Protein AF-A0AA88DKU8-F1 (afdb_monomer_lite)

pLDDT: mean 76.62, std 7.88, range [49.06, 87.56]

Secondary structure (DSSP, 8-state):
-PPPPP-----HHHHHHHHHHHHHHHHTS---HHHHHHHHHHHHHHHHHHHHHHHHHHHHHHHHHHHHHHHS-HHHHHHHHTSSS---SHHHHHHHHHHHHHHHHHHHHHHHHHTT-

Sequence (117 aa):
MKPPEFEGSTNSLEAEEWLTSLQIVLNFMDLTDQEKVNSTINFNNRMAMKAQQNEFNNIKQGTMVRRMLDMFHREIAVVIDSGEKPPTTVTECVKRALRAEYRLAQAKQERAKFFEE

Foldseek 3Di:
DDQDDDPPDPDPVSVVVSVVSVVVVLVVDPDDPVVVVVVVVVVVVVNVVVNVVVVVVLVVQQVVLVVVLVPDDPQLSCQQPVDPDHDSGPVSSVVSSVVSVVVVVVVVVVVVVVVVD

Organism: Ficus carica (NCBI:txid3494)

Radius of gyration: 24.54 Å; chains: 1; bounding box: 60×23×67 Å

Structure (mmCIF, N/CA/C/O backbone):
data_AF-A0AA88DKU8-F1
#
_entry.id   AF-A0AA88DKU8-F1
#
loop_
_atom_site.group_PDB
_atom_site.id
_atom_site.type_symbol
_atom_site.label_atom_id
_atom_site.label_alt_id
_atom_site.label_comp_id
_atom_site.label_asym_id
_atom_site.label_entity_id
_atom_site.label_seq_id
_atom_site.pdbx_PDB_ins_code
_atom_site.Cartn_x
_atom_site.Cartn_y
_atom_site.Cartn_z
_atom_site.occupancy
_atom_site.B_iso_or_equiv
_atom_site.auth_seq_id
_atom_site.auth_comp_id
_atom_site.auth_asym_id
_atom_site.auth_atom_id
_atom_site.pdbx_PDB_model_num
ATOM 1 N N . MET A 1 1 ? -8.175 15.023 25.426 1.00 50.75 1 MET A N 1
ATOM 2 C CA . MET A 1 1 ? -7.158 14.368 24.571 1.00 50.75 1 MET A CA 1
ATOM 3 C C . MET A 1 1 ? -7.873 13.673 23.420 1.00 50.75 1 MET A C 1
ATOM 5 O O . MET A 1 1 ? -8.974 13.185 23.640 1.00 50.75 1 MET A O 1
ATOM 9 N N . LYS A 1 2 ? -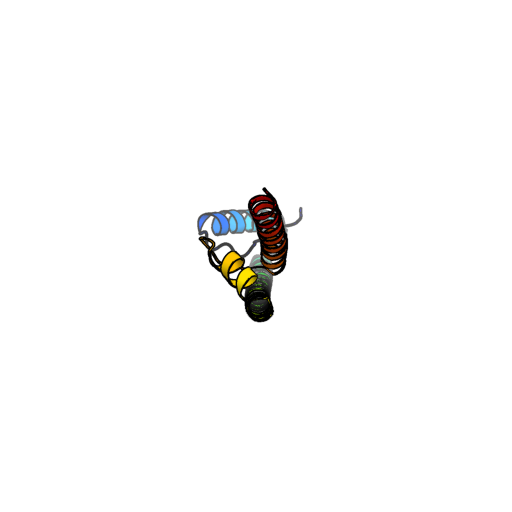7.306 13.661 22.208 1.00 52.78 2 LYS A N 1
ATOM 10 C CA . LYS A 1 2 ? -7.860 12.889 21.083 1.00 52.78 2 LYS A CA 1
ATOM 11 C C . LYS A 1 2 ? -7.396 11.429 21.230 1.00 52.78 2 LYS A C 1
ATOM 13 O O . LYS A 1 2 ? -6.202 11.244 21.460 1.00 52.78 2 LYS A O 1
ATOM 18 N N . PRO A 1 3 ? -8.281 10.420 21.138 1.00 58.50 3 PRO A N 1
ATOM 19 C CA . PRO A 1 3 ? -7.858 9.026 21.212 1.00 58.50 3 PRO A CA 1
ATOM 20 C C . PRO A 1 3 ? -6.923 8.676 20.039 1.00 58.50 3 PRO A C 1
ATOM 22 O O . PRO A 1 3 ? -7.100 9.231 18.946 1.00 58.50 3 PRO A O 1
ATOM 25 N N . PRO A 1 4 ? -5.933 7.791 20.255 1.00 66.75 4 PRO A N 1
ATOM 26 C CA . PRO A 1 4 ? -5.017 7.362 19.204 1.00 66.75 4 PRO A CA 1
ATOM 27 C C . PRO A 1 4 ? -5.783 6.692 18.057 1.00 66.75 4 PRO A C 1
ATOM 29 O O . PRO A 1 4 ? -6.725 5.925 18.279 1.00 66.75 4 PRO A O 1
ATOM 32 N N . GLU A 1 5 ? -5.400 7.004 16.819 1.00 65.88 5 GLU A N 1
ATOM 33 C CA . GLU A 1 5 ? -5.966 6.359 15.633 1.00 65.88 5 GLU A CA 1
ATOM 34 C C . GLU A 1 5 ? -5.283 5.002 15.425 1.00 65.88 5 GLU A C 1
ATOM 36 O O . GLU A 1 5 ? -4.060 4.922 15.442 1.00 65.88 5 GLU A O 1
ATOM 41 N N . PHE A 1 6 ? -6.067 3.934 15.256 1.00 66.44 6 PHE A N 1
ATOM 42 C CA . PHE A 1 6 ? -5.542 2.603 14.944 1.00 66.44 6 PHE A CA 1
ATOM 43 C C . PHE A 1 6 ? -5.450 2.411 13.428 1.00 66.44 6 PHE A C 1
ATOM 45 O O . PHE A 1 6 ? -6.391 2.686 12.686 1.00 66.44 6 PHE A O 1
ATOM 52 N N . GLU A 1 7 ? -4.311 1.945 12.934 1.00 67.69 7 GLU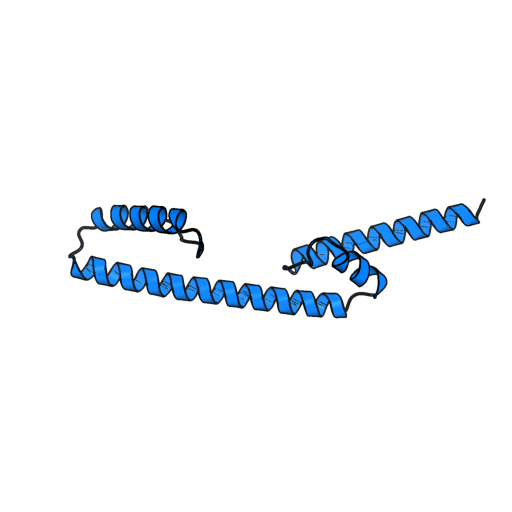 A N 1
ATOM 53 C CA . GLU A 1 7 ? -4.078 1.840 11.487 1.00 67.69 7 GLU A CA 1
ATOM 54 C C . GLU A 1 7 ? -4.488 0.479 10.902 1.00 67.69 7 GLU A C 1
ATOM 56 O O . GLU A 1 7 ? -4.238 0.205 9.732 1.00 67.69 7 GLU A O 1
ATOM 61 N N . GLY A 1 8 ? -5.170 -0.364 11.688 1.00 64.62 8 GLY A N 1
ATOM 62 C CA . GLY A 1 8 ? -5.544 -1.713 11.255 1.00 64.62 8 GLY A CA 1
ATOM 63 C C . GLY A 1 8 ? -4.369 -2.690 11.306 1.00 64.62 8 GLY A C 1
ATOM 64 O O . GLY A 1 8 ? -4.264 -3.564 10.450 1.00 64.62 8 GLY A O 1
ATOM 65 N N . SER A 1 9 ? -3.467 -2.520 12.278 1.00 69.19 9 SER A N 1
ATOM 66 C CA . SER A 1 9 ? -2.291 -3.378 12.433 1.00 69.19 9 SER A CA 1
ATOM 67 C C . SER A 1 9 ? -2.686 -4.830 12.708 1.00 69.19 9 SER A C 1
ATOM 69 O O . SER A 1 9 ? -3.582 -5.105 13.506 1.00 69.19 9 SER A O 1
ATOM 71 N N . THR A 1 10 ? -1.989 -5.773 12.072 1.00 69.56 10 THR A N 1
ATOM 72 C CA . THR A 1 10 ? -2.110 -7.214 12.352 1.00 69.56 10 THR A CA 1
ATOM 73 C C . THR A 1 10 ? -1.231 -7.656 13.526 1.00 69.56 10 THR A C 1
ATOM 75 O O . THR A 1 10 ? -1.226 -8.834 13.882 1.00 69.56 10 THR A O 1
ATOM 78 N N . ASN A 1 11 ? -0.447 -6.741 14.103 1.00 73.31 11 ASN A N 1
ATOM 79 C CA . ASN A 1 11 ? 0.401 -7.005 15.256 1.00 73.31 11 ASN A CA 1
ATOM 80 C C . ASN A 1 11 ? -0.444 -7.014 16.540 1.00 73.31 11 ASN A C 1
ATOM 82 O O . ASN A 1 11 ? -1.020 -5.997 16.926 1.00 73.31 11 ASN A O 1
ATOM 86 N N . SER A 1 12 ? -0.484 -8.162 17.222 1.00 73.00 12 SER A N 1
ATOM 87 C CA . SER A 1 12 ? -1.264 -8.332 18.453 1.00 73.00 12 SER A CA 1
ATOM 88 C C . SER A 1 12 ? -0.827 -7.381 19.569 1.00 73.00 12 SER A C 1
ATOM 90 O O . SER A 1 12 ? -1.672 -6.959 20.349 1.00 73.00 12 SER A O 1
ATOM 92 N N . LEU A 1 13 ? 0.461 -7.025 19.650 1.00 80.00 13 LEU A N 1
ATOM 93 C CA . LEU A 1 13 ? 0.962 -6.127 20.695 1.00 80.00 13 LEU A CA 1
ATOM 94 C C . LEU A 1 13 ? 0.466 -4.690 20.486 1.00 80.00 13 LEU A C 1
ATOM 96 O O . LEU A 1 13 ? -0.023 -4.065 21.420 1.00 80.00 13 LEU A O 1
ATOM 100 N N . GLU A 1 14 ? 0.514 -4.196 19.248 1.00 74.94 14 GLU A N 1
ATOM 101 C CA . GLU A 1 14 ? 0.010 -2.860 18.899 1.00 74.94 14 GLU A CA 1
ATOM 102 C C . GLU A 1 14 ? -1.506 -2.750 19.106 1.00 74.94 14 GLU A C 1
ATOM 104 O O . GLU A 1 14 ? -2.002 -1.708 19.533 1.00 74.94 14 GLU A O 1
ATOM 109 N N . ALA A 1 15 ? -2.252 -3.828 18.839 1.00 69.81 15 ALA A N 1
ATOM 110 C CA . ALA A 1 15 ? -3.686 -3.880 19.110 1.00 69.81 15 ALA A CA 1
ATOM 111 C C . ALA A 1 15 ? -3.992 -3.787 20.618 1.00 69.81 15 ALA A C 1
ATOM 113 O O . ALA A 1 15 ? -4.881 -3.033 21.015 1.00 69.81 15 ALA A O 1
ATOM 114 N N . GLU A 1 16 ? -3.234 -4.494 21.459 1.00 72.62 16 GLU A N 1
ATOM 115 C CA . GLU A 1 16 ? -3.378 -4.474 22.924 1.00 72.62 16 GLU A CA 1
ATOM 116 C C . GLU A 1 16 ? -2.991 -3.118 23.542 1.00 72.62 16 GLU A C 1
ATOM 118 O O . GLU A 1 16 ? -3.715 -2.573 24.382 1.00 72.62 16 GLU A O 1
ATOM 123 N N . GLU A 1 17 ? -1.885 -2.514 23.100 1.00 81.31 17 GLU A N 1
ATOM 124 C CA . GLU A 1 17 ? -1.460 -1.175 23.543 1.00 81.31 17 GLU A CA 1
ATOM 125 C C . GLU A 1 17 ? -2.501 -0.107 23.192 1.00 81.31 17 GLU A C 1
ATOM 127 O O . GLU A 1 17 ? -2.804 0.809 23.973 1.00 81.31 17 GLU A O 1
ATOM 132 N N . TRP A 1 18 ? -3.096 -0.249 22.012 1.00 79.94 18 TRP A N 1
ATOM 133 C CA . TRP A 1 18 ? -4.133 0.641 21.540 1.00 79.94 18 TRP A CA 1
ATOM 134 C C . TRP A 1 18 ? -5.449 0.477 22.324 1.00 79.94 18 TRP A C 1
ATOM 136 O O . TRP A 1 18 ? -6.036 1.479 22.748 1.00 79.94 18 TRP A O 1
ATOM 146 N N . LEU A 1 19 ? -5.876 -0.761 22.602 1.00 77.56 19 LEU A N 1
ATOM 147 C CA . LEU A 1 19 ? -7.031 -1.052 23.463 1.00 77.56 19 LEU A CA 1
ATOM 148 C C . LEU A 1 19 ? -6.833 -0.505 24.881 1.00 77.56 19 LEU A C 1
ATOM 150 O O . LEU A 1 19 ? -7.735 0.127 25.435 1.00 77.56 19 LEU A O 1
ATOM 154 N N . THR A 1 20 ? -5.633 -0.669 25.437 1.00 82.00 20 THR A N 1
ATOM 155 C CA . THR A 1 20 ? -5.259 -0.120 26.748 1.00 82.00 20 THR A CA 1
ATOM 156 C C . THR A 1 20 ? -5.389 1.404 26.761 1.00 82.00 20 THR A C 1
ATOM 158 O O . THR A 1 20 ? -5.955 1.983 27.691 1.00 82.00 20 THR A O 1
ATOM 161 N N . SER A 1 21 ? -4.943 2.067 25.693 1.00 80.19 21 SER A N 1
ATOM 162 C CA . SER A 1 21 ? -5.062 3.520 25.544 1.00 80.19 21 SER A CA 1
ATOM 163 C C . SER A 1 21 ? -6.519 3.987 25.471 1.00 80.19 21 SER A C 1
ATOM 165 O O . SER A 1 21 ? -6.881 4.985 26.100 1.00 80.19 21 SER A O 1
ATOM 167 N N . LEU A 1 22 ? -7.381 3.262 24.750 1.00 74.62 22 LEU A N 1
ATOM 168 C CA . LEU A 1 22 ? -8.816 3.554 24.723 1.00 74.62 22 LEU A CA 1
ATOM 169 C C . LEU A 1 22 ? -9.479 3.346 26.083 1.00 74.62 22 LEU A C 1
ATOM 171 O O . LEU A 1 22 ? -10.292 4.176 26.486 1.00 74.62 22 LEU A O 1
ATOM 175 N N . GLN A 1 23 ? -9.123 2.278 26.799 1.00 75.81 23 GLN A N 1
ATOM 176 C CA . GLN A 1 23 ? -9.666 1.994 28.124 1.00 75.81 23 GLN A CA 1
ATOM 177 C C . GLN A 1 23 ? -9.329 3.113 29.114 1.00 75.81 23 GLN A C 1
ATOM 179 O O . GLN A 1 23 ? -10.194 3.541 29.875 1.00 75.81 23 GLN A O 1
ATOM 184 N N . ILE A 1 24 ? -8.100 3.637 29.069 1.00 81.38 24 ILE A N 1
ATOM 185 C CA . ILE A 1 24 ? -7.688 4.798 29.866 1.00 81.38 24 ILE A CA 1
ATOM 186 C C . ILE A 1 24 ? -8.584 6.001 29.546 1.00 81.38 24 ILE A C 1
ATOM 188 O O . ILE A 1 24 ? -9.152 6.604 30.453 1.00 81.38 24 ILE A O 1
ATOM 192 N N . VAL A 1 25 ? -8.772 6.320 28.263 1.00 78.31 25 VAL A N 1
ATOM 193 C CA . VAL A 1 25 ? -9.611 7.448 27.824 1.00 78.31 25 VAL A CA 1
ATOM 194 C C . VAL A 1 25 ? -11.079 7.271 28.240 1.00 78.31 25 VAL A C 1
ATOM 196 O O . VAL A 1 25 ? -11.691 8.231 28.701 1.00 78.31 25 VAL A O 1
ATOM 199 N N . LEU A 1 26 ? -11.637 6.062 28.130 1.00 71.38 26 LEU A N 1
ATOM 200 C CA . LEU A 1 26 ? -13.004 5.737 28.558 1.00 71.38 26 LEU A CA 1
ATOM 201 C C . LEU A 1 26 ? -13.181 5.799 30.076 1.00 71.38 26 LEU A C 1
ATOM 203 O O . LEU A 1 26 ? -14.238 6.216 30.534 1.00 71.38 26 LEU A O 1
ATOM 207 N N . ASN A 1 27 ? -12.158 5.437 30.851 1.00 78.06 27 ASN A N 1
ATOM 208 C CA . ASN A 1 27 ? -12.178 5.557 32.309 1.00 78.06 27 ASN A CA 1
ATOM 209 C C . ASN A 1 27 ? -12.134 7.019 32.782 1.00 78.06 27 ASN A C 1
ATOM 211 O O . ASN A 1 27 ? -12.625 7.315 33.865 1.00 78.06 27 ASN A O 1
ATOM 215 N N . PHE A 1 28 ? -11.564 7.927 31.982 1.00 76.31 28 PHE A N 1
ATOM 216 C CA . PHE A 1 28 ? -11.602 9.369 32.250 1.00 76.31 28 PHE A CA 1
ATOM 217 C C . PHE A 1 28 ? -12.934 10.027 31.874 1.00 76.31 28 PHE A C 1
ATOM 219 O O . PHE A 1 28 ? -13.181 11.163 32.277 1.00 76.31 28 PHE A O 1
ATOM 226 N N . MET A 1 29 ? -13.775 9.358 31.086 1.00 71.81 29 MET A N 1
ATOM 227 C CA . MET A 1 29 ? -15.112 9.846 30.776 1.00 71.81 29 MET A CA 1
ATOM 228 C C . MET A 1 29 ? -16.091 9.325 31.831 1.00 71.81 29 MET A C 1
ATOM 230 O O . MET A 1 29 ? -16.114 8.129 32.119 1.00 71.81 29 MET A O 1
ATOM 234 N N . ASP A 1 30 ? -16.908 10.214 32.396 1.00 76.38 30 ASP A N 1
ATOM 235 C CA . ASP A 1 30 ? -17.924 9.881 33.406 1.00 76.38 30 ASP A CA 1
ATOM 236 C C . ASP A 1 30 ? -19.147 9.219 32.736 1.00 76.38 30 ASP A C 1
ATOM 238 O O . ASP A 1 30 ? -20.238 9.777 32.658 1.00 76.38 30 ASP A O 1
ATOM 242 N N . LEU A 1 31 ? -18.905 8.059 32.117 1.00 78.88 31 LEU A N 1
ATOM 243 C CA . LEU A 1 31 ? -19.868 7.273 31.350 1.00 78.88 31 LEU A CA 1
ATOM 244 C C . LEU A 1 31 ? -20.335 6.072 32.163 1.00 78.88 31 LEU A C 1
ATOM 246 O O . LEU A 1 31 ? -19.544 5.401 32.834 1.00 78.88 31 LEU A O 1
ATOM 250 N N . THR A 1 32 ? -21.608 5.734 32.010 1.00 85.62 32 THR A N 1
ATOM 251 C CA . THR A 1 32 ? -22.148 4.462 32.491 1.00 85.62 32 THR A CA 1
ATOM 252 C C . THR A 1 32 ? -21.519 3.286 31.739 1.00 85.62 32 THR A C 1
ATOM 254 O O . THR A 1 32 ? -21.051 3.420 30.605 1.00 85.62 32 THR A O 1
ATOM 257 N N . ASP A 1 33 ? -21.538 2.094 32.337 1.00 81.38 33 ASP A N 1
ATOM 258 C CA . ASP A 1 33 ? -20.991 0.891 31.694 1.00 81.38 33 ASP A CA 1
ATOM 259 C C . ASP A 1 33 ? -21.668 0.597 30.345 1.00 81.38 33 ASP A C 1
ATOM 261 O O . ASP A 1 33 ? -21.006 0.208 29.383 1.00 81.38 33 ASP A O 1
ATOM 265 N N . GLN A 1 34 ? -22.969 0.881 30.227 1.00 78.44 34 GLN A N 1
ATOM 266 C CA . GLN A 1 34 ? -23.704 0.742 28.970 1.00 78.44 34 GLN A CA 1
ATOM 267 C C . GLN A 1 34 ? -23.216 1.731 27.897 1.00 78.44 34 GLN A C 1
ATOM 269 O O . GLN A 1 34 ? -23.091 1.372 26.725 1.00 78.44 34 GLN A O 1
ATOM 274 N N . GLU A 1 35 ? -22.917 2.974 28.275 1.00 80.75 35 GLU A N 1
ATOM 275 C CA . GLU A 1 35 ? -22.376 3.980 27.357 1.00 80.75 35 GLU A CA 1
ATOM 276 C C . GLU A 1 35 ? -20.941 3.664 26.941 1.00 80.75 35 GLU A C 1
ATOM 278 O O . GLU A 1 35 ? -20.582 3.891 25.782 1.00 80.75 35 GLU A O 1
ATOM 283 N N . LYS A 1 36 ? -20.137 3.077 27.837 1.00 75.19 36 LYS A N 1
ATOM 284 C CA . LYS A 1 36 ? -18.807 2.553 27.500 1.00 75.19 36 LYS A CA 1
ATOM 285 C C . LYS A 1 36 ? -18.911 1.441 26.460 1.00 75.19 36 LYS A C 1
ATOM 287 O O . LYS A 1 36 ? -18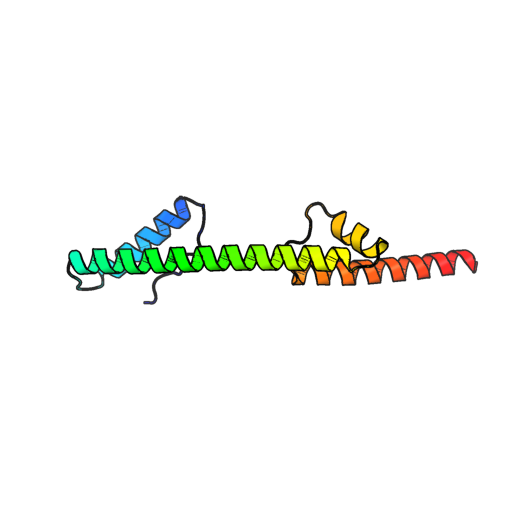.233 1.512 25.439 1.00 75.19 36 LYS A O 1
ATOM 292 N N . VAL A 1 37 ? -19.809 0.471 26.653 1.00 76.12 37 VAL A N 1
ATOM 293 C CA . VAL A 1 37 ? -20.053 -0.613 25.682 1.00 76.12 37 VAL A CA 1
ATOM 294 C C . VAL A 1 37 ? -20.495 -0.055 24.326 1.00 76.12 37 VAL A C 1
ATOM 296 O O . VAL A 1 37 ? -19.905 -0.393 23.299 1.00 76.12 37 VAL A O 1
ATOM 299 N N . ASN A 1 38 ? -21.474 0.853 24.308 1.00 75.06 38 ASN A N 1
ATOM 300 C CA . ASN A 1 38 ? -21.964 1.464 23.069 1.00 75.06 38 ASN A CA 1
ATOM 301 C C . ASN A 1 38 ? -20.871 2.279 22.354 1.00 75.06 38 ASN A C 1
ATOM 303 O O . ASN A 1 38 ? -20.755 2.226 21.128 1.00 75.06 38 ASN A O 1
ATOM 307 N N . SER A 1 39 ? -20.045 3.007 23.108 1.00 72.50 39 SER A N 1
ATOM 308 C CA . SER A 1 39 ? -18.923 3.783 22.568 1.00 72.50 39 SER A CA 1
ATOM 309 C C . SER A 1 39 ? -17.862 2.878 21.950 1.00 72.50 39 SER A C 1
ATOM 311 O O . SER A 1 39 ? -17.413 3.147 20.837 1.00 72.50 39 SER A O 1
ATOM 313 N N . THR A 1 40 ? -17.523 1.772 22.613 1.00 70.25 40 THR A N 1
ATOM 314 C CA . THR A 1 40 ? -16.584 0.767 22.101 1.00 70.25 40 THR A CA 1
ATOM 315 C C . THR A 1 40 ? -17.103 0.103 20.826 1.00 70.25 40 THR A C 1
ATOM 317 O O . THR A 1 40 ? -16.358 -0.019 19.856 1.00 70.25 40 THR A O 1
ATOM 320 N N . ILE A 1 41 ? -18.391 -0.255 20.764 1.00 73.75 41 ILE A N 1
ATOM 321 C CA . ILE A 1 41 ? -19.014 -0.829 19.558 1.00 73.75 41 ILE A CA 1
ATOM 322 C C . ILE A 1 41 ? -18.961 0.164 18.391 1.00 73.75 41 ILE A C 1
ATOM 324 O O . ILE A 1 41 ? -18.516 -0.183 17.296 1.00 73.75 41 ILE A O 1
ATOM 328 N N . ASN A 1 42 ? -19.373 1.413 18.619 1.00 73.31 42 ASN A N 1
ATOM 329 C CA . ASN A 1 42 ? -19.343 2.454 17.592 1.00 73.31 42 ASN A CA 1
ATOM 330 C C . ASN A 1 42 ? -17.920 2.729 17.101 1.00 73.31 42 ASN A C 1
ATOM 332 O O . ASN A 1 42 ? -17.699 2.911 15.900 1.00 73.31 42 ASN A O 1
ATOM 336 N N . PHE A 1 43 ? -16.954 2.733 18.019 1.00 69.69 43 PHE A N 1
ATOM 337 C CA . PHE A 1 43 ? -15.553 2.904 17.685 1.00 69.69 43 PHE A CA 1
ATOM 338 C C . PHE A 1 43 ? -15.059 1.742 16.812 1.00 69.69 43 PHE A C 1
ATOM 340 O O . PHE A 1 43 ? -14.568 1.980 15.709 1.00 69.69 43 PHE A O 1
ATOM 347 N N . ASN A 1 44 ? -15.269 0.496 17.239 1.00 68.88 44 ASN A N 1
ATOM 348 C CA . ASN A 1 44 ? -14.848 -0.702 16.507 1.00 68.88 44 ASN A CA 1
ATOM 349 C C . ASN A 1 44 ? -15.479 -0.787 15.111 1.00 68.88 44 ASN A C 1
ATOM 351 O O . ASN A 1 44 ? -14.775 -1.037 14.133 1.00 68.88 44 ASN A O 1
ATOM 355 N N . ASN A 1 45 ? -16.774 -0.488 14.985 1.00 70.69 45 ASN A N 1
ATOM 356 C CA . ASN A 1 45 ? -17.457 -0.446 13.691 1.00 70.69 45 ASN A CA 1
ATOM 357 C C . ASN A 1 45 ? -16.841 0.606 12.757 1.00 70.69 45 ASN A C 1
ATOM 359 O O . ASN A 1 45 ? -16.621 0.348 11.573 1.00 70.69 45 ASN A O 1
ATOM 363 N N . ARG A 1 46 ? -16.499 1.789 13.286 1.00 73.50 46 ARG A N 1
ATOM 364 C CA . ARG A 1 46 ? -15.829 2.839 12.508 1.00 73.50 46 ARG A CA 1
ATOM 365 C C . ARG A 1 46 ? -14.427 2.418 12.063 1.00 73.50 46 ARG A C 1
ATOM 367 O O . ARG A 1 46 ? -14.018 2.769 10.956 1.00 73.50 46 ARG A O 1
ATOM 374 N N . MET A 1 47 ? -13.706 1.667 12.894 1.00 70.19 47 MET A N 1
ATOM 375 C CA . MET A 1 47 ? -12.392 1.123 12.544 1.00 70.19 47 MET A CA 1
ATOM 376 C C . MET A 1 47 ? -12.477 0.064 11.454 1.00 70.19 47 MET A C 1
ATOM 378 O O . MET A 1 47 ? -11.722 0.146 10.489 1.00 70.19 47 MET A O 1
ATOM 382 N N . ALA A 1 48 ? -13.429 -0.866 11.554 1.00 70.88 48 ALA A N 1
ATOM 383 C CA . ALA A 1 48 ? -13.662 -1.880 10.530 1.00 70.88 48 ALA A CA 1
ATOM 384 C C . ALA A 1 48 ? -13.971 -1.239 9.165 1.00 70.88 48 ALA A C 1
ATOM 386 O O . ALA A 1 48 ? -13.365 -1.601 8.158 1.00 70.88 48 ALA A O 1
ATOM 387 N N . MET A 1 49 ? -14.824 -0.207 9.140 1.00 67.62 49 MET A N 1
ATOM 388 C CA . MET A 1 49 ? -15.122 0.553 7.919 1.00 67.62 49 MET A CA 1
ATOM 389 C C . MET A 1 49 ? -13.884 1.263 7.342 1.00 67.62 49 MET A C 1
ATOM 391 O O . MET A 1 49 ? -13.683 1.268 6.127 1.00 67.62 49 MET A O 1
ATOM 395 N N . LYS A 1 50 ? -13.028 1.855 8.191 1.00 72.88 50 LYS A N 1
ATOM 396 C CA . LYS A 1 50 ? -11.764 2.473 7.748 1.00 72.88 50 LYS A CA 1
ATOM 397 C C . LYS A 1 50 ? -10.782 1.436 7.188 1.00 72.88 50 LYS A C 1
ATOM 399 O O . LYS A 1 50 ? -10.171 1.695 6.154 1.00 72.88 50 LYS A O 1
ATOM 404 N N . ALA A 1 51 ? -10.647 0.279 7.835 1.00 71.94 51 ALA A N 1
ATOM 405 C CA . ALA A 1 51 ? -9.778 -0.804 7.376 1.00 71.94 51 ALA A CA 1
ATOM 406 C C . ALA A 1 51 ? -10.216 -1.321 5.996 1.00 71.94 51 ALA A C 1
ATOM 408 O O . ALA A 1 51 ? -9.406 -1.364 5.072 1.00 71.94 51 ALA A O 1
ATOM 409 N N . GLN A 1 52 ? -11.517 -1.571 5.809 1.00 66.81 52 GL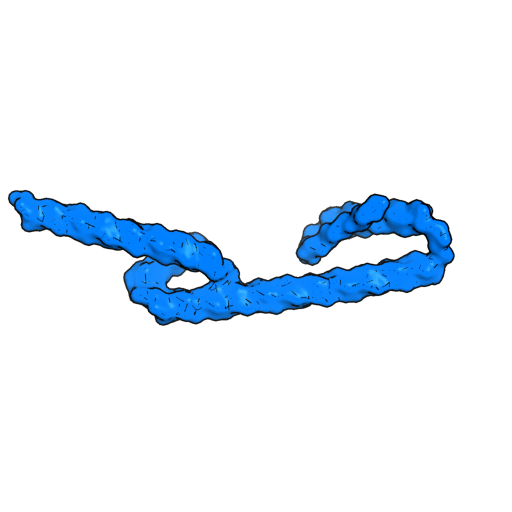N A N 1
ATOM 410 C CA . GLN A 1 52 ? -12.083 -1.954 4.509 1.00 66.81 52 GLN A CA 1
ATOM 411 C C . GLN A 1 52 ? -11.833 -0.898 3.425 1.00 66.81 52 GLN A C 1
ATOM 413 O O . GLN A 1 52 ? -11.481 -1.229 2.293 1.00 66.81 52 GLN A O 1
ATOM 418 N N . GLN A 1 53 ? -11.975 0.389 3.757 1.00 63.81 53 GLN A N 1
ATOM 419 C CA . GLN A 1 53 ? -11.691 1.468 2.813 1.00 63.81 53 GLN A CA 1
ATOM 420 C C . GLN A 1 53 ? -10.206 1.511 2.417 1.00 63.81 53 GLN A C 1
ATOM 422 O O . GLN A 1 53 ? -9.891 1.759 1.250 1.00 63.81 53 GLN A O 1
ATOM 427 N N . ASN A 1 54 ? -9.296 1.263 3.362 1.00 73.50 54 ASN A N 1
ATOM 428 C CA . ASN A 1 54 ? -7.858 1.193 3.103 1.00 73.50 54 ASN A CA 1
ATOM 429 C C . ASN A 1 54 ? -7.508 0.000 2.204 1.00 73.50 54 ASN A C 1
ATOM 431 O O . ASN A 1 54 ? -6.781 0.172 1.225 1.00 73.50 54 ASN A O 1
ATOM 435 N N . GLU A 1 55 ? -8.072 -1.178 2.469 1.00 74.12 55 GLU A N 1
ATOM 436 C CA . GLU A 1 55 ? -7.922 -2.358 1.608 1.00 74.12 55 GLU A CA 1
ATOM 437 C C . GLU A 1 55 ? -8.435 -2.093 0.191 1.00 74.12 55 GLU A C 1
ATOM 439 O O . GLU A 1 55 ? -7.718 -2.327 -0.785 1.00 74.12 55 GLU A O 1
ATOM 444 N N . PHE A 1 56 ? -9.633 -1.517 0.060 1.00 67.62 56 PHE A N 1
ATOM 445 C CA . PHE A 1 56 ? -10.194 -1.139 -1.236 1.00 67.62 56 PHE A CA 1
ATOM 446 C C . PHE A 1 56 ? -9.290 -0.150 -1.987 1.00 67.62 56 PHE A C 1
ATOM 448 O O . PHE A 1 56 ? -9.030 -0.312 -3.183 1.00 67.62 56 PHE A O 1
ATOM 455 N N . ASN A 1 57 ? -8.763 0.861 -1.290 1.00 71.50 57 ASN A N 1
ATOM 456 C CA . ASN A 1 57 ? -7.834 1.831 -1.867 1.00 71.50 57 ASN A CA 1
ATOM 457 C C . ASN A 1 57 ? -6.528 1.169 -2.329 1.00 71.50 57 ASN A C 1
ATOM 459 O O . ASN A 1 57 ? -6.046 1.482 -3.421 1.00 71.50 57 ASN A O 1
ATOM 463 N N . ASN A 1 58 ? -5.987 0.229 -1.553 1.00 75.31 58 ASN A N 1
ATOM 464 C CA . ASN A 1 58 ? -4.790 -0.532 -1.911 1.00 75.31 58 ASN A CA 1
ATOM 465 C C . ASN A 1 58 ? -5.026 -1.414 -3.146 1.00 75.31 58 ASN A C 1
ATOM 467 O O . ASN A 1 58 ? -4.212 -1.408 -4.070 1.00 75.31 58 ASN A O 1
ATOM 471 N N . ILE A 1 59 ? -6.171 -2.100 -3.225 1.00 77.81 59 ILE A N 1
ATOM 472 C CA . ILE A 1 59 ? -6.570 -2.883 -4.406 1.00 77.81 59 ILE A CA 1
ATOM 473 C C . ILE A 1 59 ? -6.684 -1.979 -5.640 1.00 77.81 59 ILE A C 1
ATOM 475 O O . ILE A 1 59 ? -6.194 -2.320 -6.724 1.00 77.81 59 ILE A O 1
ATOM 479 N N . LYS A 1 60 ? -7.292 -0.796 -5.488 1.00 80.50 60 LYS A N 1
ATOM 480 C CA . LYS A 1 60 ? -7.415 0.189 -6.569 1.00 80.50 60 LYS A CA 1
ATOM 481 C C . LYS A 1 60 ? -6.041 0.660 -7.052 1.00 80.50 60 LYS A C 1
ATOM 483 O O . LYS A 1 60 ? -5.818 0.712 -8.261 1.00 80.50 60 LYS A O 1
ATOM 488 N N . GLN A 1 61 ? -5.120 0.969 -6.137 1.00 75.00 61 GLN A N 1
ATOM 489 C CA . GLN A 1 61 ? -3.736 1.338 -6.461 1.00 75.00 61 GLN A CA 1
ATOM 490 C C . GLN A 1 61 ? -3.018 0.213 -7.216 1.00 75.00 61 GLN A C 1
ATOM 492 O O . GLN A 1 61 ? -2.486 0.469 -8.292 1.00 75.00 61 GLN A O 1
ATOM 497 N N . GLY A 1 62 ? -3.088 -1.033 -6.736 1.00 79.12 62 GLY A N 1
ATOM 498 C CA . GLY A 1 62 ? -2.497 -2.186 -7.425 1.00 79.12 62 GLY A CA 1
ATOM 499 C C . GLY A 1 62 ? -3.065 -2.400 -8.834 1.00 79.12 62 GLY A C 1
ATOM 500 O O . GLY A 1 62 ? -2.318 -2.639 -9.783 1.00 79.12 62 GLY A O 1
ATOM 501 N N . THR A 1 63 ? -4.378 -2.222 -9.001 1.00 79.81 63 THR A N 1
ATOM 502 C CA . THR A 1 63 ? -5.041 -2.304 -10.314 1.00 79.81 63 THR A CA 1
ATOM 503 C C . THR A 1 63 ? -4.570 -1.195 -11.260 1.00 79.81 63 THR A C 1
ATOM 505 O O . THR A 1 63 ? -4.323 -1.454 -12.438 1.00 79.81 63 THR A O 1
ATOM 508 N N . MET A 1 64 ? -4.419 0.039 -10.765 1.00 79.06 64 MET A N 1
ATOM 509 C CA . MET A 1 64 ? -3.888 1.157 -11.555 1.00 79.06 64 MET A CA 1
ATOM 510 C C . MET A 1 64 ? -2.431 0.922 -11.955 1.00 79.06 64 MET A C 1
ATOM 512 O O . MET A 1 64 ? -2.096 1.108 -13.120 1.00 79.06 64 MET A O 1
ATOM 516 N N . VAL A 1 65 ? -1.586 0.456 -11.030 1.00 84.19 65 VAL A N 1
ATOM 517 C CA . VAL A 1 65 ? -0.174 0.162 -11.312 1.00 84.19 65 VAL A CA 1
ATOM 518 C C . VAL A 1 65 ? -0.034 -0.908 -12.388 1.00 84.19 65 VAL A C 1
ATOM 520 O O . VAL A 1 65 ? 0.731 -0.715 -13.328 1.00 84.19 65 VAL A O 1
ATOM 523 N N . ARG A 1 66 ? -0.810 -1.997 -12.314 1.00 83.06 66 ARG A N 1
ATOM 524 C CA . ARG A 1 66 ? -0.781 -3.043 -13.346 1.00 83.06 66 ARG A CA 1
ATOM 525 C C . ARG A 1 66 ? -1.147 -2.491 -14.728 1.00 83.06 66 ARG A C 1
ATOM 527 O O . ARG A 1 66 ? -0.412 -2.721 -15.678 1.00 83.06 66 ARG A O 1
ATOM 534 N N . ARG A 1 67 ? -2.203 -1.674 -14.820 1.00 83.38 67 ARG A N 1
ATOM 535 C CA . ARG A 1 67 ? -2.572 -1.000 -16.079 1.00 83.38 67 ARG A CA 1
ATOM 536 C C . ARG A 1 67 ? -1.486 -0.048 -16.584 1.00 83.38 67 ARG A C 1
ATOM 538 O O . ARG A 1 67 ? -1.300 0.067 -17.787 1.00 83.38 67 ARG A O 1
ATOM 545 N N . MET A 1 68 ? -0.783 0.649 -15.691 1.00 82.31 68 MET A N 1
ATOM 546 C CA . MET A 1 68 ? 0.328 1.525 -16.078 1.00 82.31 68 MET A CA 1
ATOM 547 C C . MET A 1 68 ? 1.505 0.735 -16.650 1.00 82.31 68 MET A C 1
ATOM 549 O O . MET A 1 68 ? 2.070 1.158 -17.654 1.00 82.31 68 MET A O 1
ATOM 553 N N . LEU A 1 69 ? 1.839 -0.418 -16.063 1.00 81.50 69 LEU A N 1
ATOM 554 C CA . LEU A 1 69 ? 2.883 -1.304 -16.586 1.00 81.50 69 LEU A CA 1
ATOM 555 C C . LEU A 1 69 ? 2.565 -1.792 -18.004 1.00 81.50 69 LEU A C 1
ATOM 557 O O . LEU A 1 69 ? 3.453 -1.764 -18.852 1.00 81.50 69 LEU A O 1
ATOM 561 N N . ASP A 1 70 ? 1.305 -2.140 -18.275 1.00 82.81 70 ASP A N 1
ATOM 562 C CA . ASP A 1 70 ? 0.855 -2.566 -19.608 1.00 82.81 70 ASP A CA 1
ATOM 563 C C . ASP A 1 70 ? 0.947 -1.444 -20.663 1.00 82.81 70 ASP A C 1
ATOM 565 O O . ASP A 1 70 ? 1.042 -1.724 -21.857 1.00 82.81 70 ASP A O 1
ATOM 569 N N . MET A 1 71 ? 0.918 -0.173 -20.242 1.00 83.19 71 MET A N 1
ATOM 570 C CA . MET A 1 71 ? 1.017 0.988 -21.138 1.00 83.19 71 MET A CA 1
ATOM 571 C C . MET A 1 71 ? 2.457 1.449 -21.398 1.00 83.19 71 MET A C 1
ATOM 573 O O . MET A 1 71 ? 2.689 2.176 -22.365 1.00 83.19 71 MET A O 1
ATOM 577 N N . PHE A 1 72 ? 3.429 1.077 -20.559 1.00 83.06 72 PHE A N 1
ATOM 578 C CA . PHE A 1 72 ? 4.822 1.459 -20.791 1.00 83.06 72 PHE A CA 1
ATOM 579 C C . PHE A 1 72 ? 5.421 0.714 -21.988 1.00 83.06 72 PHE A C 1
ATOM 581 O O . PHE A 1 72 ? 5.088 -0.435 -22.276 1.00 83.06 72 PHE A O 1
ATOM 588 N N . HIS A 1 73 ? 6.387 1.347 -22.662 1.00 82.19 73 HIS A N 1
ATOM 589 C CA . HIS A 1 73 ? 7.210 0.641 -23.640 1.00 82.19 73 HIS A CA 1
ATOM 590 C C . HIS A 1 73 ? 7.887 -0.570 -22.989 1.00 82.19 73 HIS A C 1
ATOM 592 O O . HIS A 1 73 ? 8.385 -0.488 -21.866 1.00 82.19 73 HIS A O 1
ATOM 598 N N . ARG A 1 74 ? 7.954 -1.683 -23.730 1.00 82.62 74 ARG A N 1
ATOM 599 C CA . ARG A 1 74 ? 8.434 -2.985 -23.238 1.00 82.62 74 ARG A CA 1
ATOM 600 C C . ARG A 1 74 ? 9.770 -2.905 -22.492 1.00 82.62 74 ARG A C 1
ATOM 602 O O . ARG A 1 74 ? 9.921 -3.534 -21.455 1.00 82.62 74 ARG A O 1
ATOM 609 N N . GLU A 1 75 ? 10.717 -2.115 -22.995 1.00 79.00 75 GLU A N 1
ATOM 610 C CA . GLU A 1 75 ? 12.042 -1.932 -22.381 1.00 79.00 75 GLU A CA 1
ATOM 611 C C . GLU A 1 75 ? 11.962 -1.279 -20.992 1.00 79.00 75 GLU A C 1
ATOM 613 O O . GLU A 1 75 ? 12.665 -1.687 -20.072 1.00 79.00 75 GLU A O 1
ATOM 618 N N . ILE A 1 76 ? 11.066 -0.305 -20.817 1.00 81.69 76 ILE A N 1
ATOM 619 C CA . ILE A 1 76 ? 10.831 0.382 -19.542 1.00 81.69 76 ILE A CA 1
ATOM 620 C C . ILE A 1 76 ? 10.083 -0.546 -18.584 1.00 81.69 76 ILE A C 1
ATOM 622 O O . ILE A 1 76 ? 10.479 -0.676 -17.428 1.00 81.69 76 ILE A O 1
ATOM 626 N N . ALA A 1 77 ? 9.045 -1.232 -19.070 1.00 81.31 77 ALA A N 1
ATOM 627 C CA . ALA A 1 77 ? 8.266 -2.177 -18.275 1.00 81.31 77 ALA A CA 1
ATOM 628 C C . ALA A 1 77 ? 9.153 -3.290 -17.689 1.00 81.31 77 ALA A C 1
ATOM 630 O O . ALA A 1 77 ? 9.087 -3.549 -16.491 1.00 81.31 77 ALA A O 1
ATOM 631 N N . VAL A 1 78 ? 10.051 -3.869 -18.498 1.00 81.88 78 VAL A N 1
ATOM 632 C CA . VAL A 1 78 ? 11.008 -4.896 -18.050 1.00 81.88 78 VAL A CA 1
ATOM 633 C C . VAL A 1 78 ? 11.907 -4.376 -16.929 1.00 81.88 78 VAL A C 1
ATOM 635 O O . VAL A 1 78 ? 12.094 -5.076 -15.943 1.00 81.88 78 VAL A O 1
ATOM 638 N N . VAL A 1 79 ? 12.427 -3.149 -17.031 1.00 78.25 79 VAL A N 1
ATOM 639 C CA . VAL A 1 79 ? 13.299 -2.564 -15.994 1.00 78.25 79 VAL A CA 1
ATOM 640 C C . VAL A 1 79 ? 12.536 -2.252 -14.702 1.00 78.25 79 VAL A C 1
ATOM 642 O O . VAL A 1 79 ? 13.098 -2.339 -13.608 1.00 78.25 79 VAL A O 1
ATOM 645 N N . ILE A 1 80 ? 11.262 -1.862 -14.801 1.00 79.06 80 ILE A N 1
ATOM 646 C CA . ILE A 1 80 ? 10.425 -1.601 -13.622 1.00 79.06 80 ILE A CA 1
ATOM 647 C C . ILE A 1 80 ? 10.090 -2.910 -12.892 1.00 79.06 80 ILE A C 1
ATOM 649 O O . ILE A 1 80 ? 10.085 -2.924 -11.654 1.00 79.06 80 ILE A O 1
ATOM 653 N N . ASP A 1 81 ? 9.826 -3.977 -13.651 1.00 75.12 81 ASP A N 1
ATOM 654 C CA . ASP A 1 81 ? 9.382 -5.282 -13.148 1.00 75.12 81 ASP A CA 1
ATOM 655 C C . ASP A 1 81 ? 10.546 -6.199 -12.730 1.00 75.12 81 ASP A C 1
ATOM 657 O O . ASP A 1 81 ? 10.381 -7.054 -11.869 1.00 75.12 81 ASP A O 1
ATOM 661 N N . SER A 1 82 ? 11.763 -5.972 -13.240 1.00 72.44 82 SER A N 1
ATOM 662 C CA . SER A 1 82 ? 12.971 -6.736 -12.879 1.00 72.44 82 SER A CA 1
ATOM 663 C C . SER A 1 82 ? 13.511 -6.456 -11.466 1.00 72.44 82 SER A C 1
ATOM 665 O O . SER A 1 82 ? 14.596 -6.919 -11.119 1.00 72.44 82 SER A O 1
ATOM 667 N N . GLY A 1 83 ? 12.819 -5.643 -10.662 1.00 67.31 83 GLY A N 1
ATOM 668 C CA . GLY A 1 83 ? 13.178 -5.387 -9.267 1.00 67.31 83 GLY A CA 1
ATOM 669 C C . GLY A 1 83 ? 12.738 -6.520 -8.335 1.00 67.31 83 GLY A C 1
ATOM 670 O O . GLY A 1 83 ? 11.785 -7.232 -8.616 1.00 67.31 83 GLY A O 1
ATOM 671 N N . GLU A 1 84 ? 13.385 -6.639 -7.172 1.00 70.12 84 GLU A N 1
ATOM 672 C CA . GLU A 1 84 ? 13.115 -7.688 -6.167 1.00 70.12 84 GLU A CA 1
ATOM 673 C C . GLU A 1 84 ? 11.641 -7.737 -5.710 1.00 70.12 84 GLU A C 1
ATOM 675 O O . GLU A 1 84 ? 11.124 -8.790 -5.341 1.00 70.12 84 GLU A O 1
ATOM 680 N N . LYS A 1 85 ? 10.945 -6.591 -5.773 1.00 77.25 85 LYS A N 1
ATOM 681 C CA . LYS A 1 85 ? 9.490 -6.488 -5.605 1.00 77.25 85 LYS A CA 1
ATOM 682 C C . LYS A 1 85 ? 8.884 -5.529 -6.638 1.00 77.25 85 LYS A C 1
ATOM 684 O O . LYS A 1 85 ? 9.410 -4.413 -6.793 1.00 77.25 85 LYS A O 1
ATOM 689 N N . PRO A 1 86 ? 7.767 -5.903 -7.290 1.00 74.31 86 PRO A N 1
ATOM 690 C CA . PRO A 1 86 ? 7.048 -5.023 -8.205 1.00 74.31 86 PRO A CA 1
ATOM 691 C C . PRO A 1 86 ? 6.458 -3.812 -7.458 1.00 74.31 86 PRO A C 1
ATOM 693 O O . PRO A 1 86 ? 6.168 -3.901 -6.259 1.00 74.31 86 PRO A O 1
ATOM 696 N N . PRO A 1 87 ? 6.298 -2.655 -8.125 1.00 82.56 87 PRO A N 1
ATOM 697 C CA . PRO A 1 87 ? 5.716 -1.474 -7.496 1.00 82.56 87 PRO A CA 1
ATOM 698 C C . PRO A 1 87 ? 4.260 -1.738 -7.083 1.00 82.56 87 PRO A C 1
ATOM 700 O O . PRO A 1 87 ? 3.477 -2.293 -7.846 1.00 82.56 87 PRO A O 1
ATOM 703 N N . THR A 1 88 ? 3.880 -1.308 -5.879 1.00 81.62 88 THR A N 1
ATOM 704 C CA . THR A 1 88 ? 2.516 -1.475 -5.336 1.00 81.62 88 THR A CA 1
ATOM 705 C C . THR A 1 88 ? 1.722 -0.168 -5.279 1.00 81.62 88 THR A C 1
ATOM 707 O O . THR A 1 88 ? 0.527 -0.179 -4.997 1.00 81.62 88 THR A O 1
ATOM 710 N N . THR A 1 89 ? 2.364 0.966 -5.581 1.00 83.94 89 THR A N 1
ATOM 711 C CA . THR A 1 89 ? 1.734 2.292 -5.625 1.00 83.94 89 THR A CA 1
ATOM 712 C C . THR A 1 89 ? 2.041 2.997 -6.939 1.00 83.94 89 THR A C 1
ATOM 714 O O . THR A 1 89 ? 3.105 2.796 -7.534 1.00 83.94 89 THR A O 1
ATOM 717 N N . VAL A 1 90 ? 1.125 3.864 -7.378 1.00 79.56 90 VAL A N 1
ATOM 718 C CA . VAL A 1 90 ? 1.305 4.672 -8.596 1.00 79.56 90 VAL A CA 1
ATOM 719 C C . VAL A 1 90 ? 2.570 5.529 -8.505 1.00 79.56 90 VAL A C 1
ATOM 721 O O . VAL A 1 90 ? 3.357 5.567 -9.446 1.00 79.56 90 VAL A O 1
ATOM 724 N N . THR A 1 91 ? 2.822 6.155 -7.354 1.00 83.50 91 THR A N 1
ATOM 725 C CA . THR A 1 91 ? 4.003 7.003 -7.140 1.00 83.50 91 THR A CA 1
ATOM 726 C C . THR A 1 91 ? 5.311 6.237 -7.326 1.00 83.50 91 THR A C 1
ATOM 728 O O . THR A 1 91 ? 6.236 6.748 -7.958 1.00 83.50 91 THR A O 1
ATOM 731 N N . GLU A 1 92 ? 5.405 5.014 -6.797 1.00 84.50 92 GLU A N 1
ATOM 732 C CA . GLU A 1 92 ? 6.603 4.186 -6.960 1.00 84.50 92 GLU A CA 1
ATOM 733 C C . GLU A 1 92 ? 6.774 3.731 -8.413 1.00 84.50 92 GLU A C 1
ATOM 735 O O . GLU A 1 92 ? 7.879 3.791 -8.953 1.00 84.50 92 GLU A O 1
ATOM 740 N N . CYS A 1 93 ? 5.676 3.357 -9.075 1.00 83.94 93 CYS A N 1
ATOM 741 C CA . CYS A 1 93 ? 5.672 2.995 -10.490 1.00 83.94 93 CYS A CA 1
ATOM 742 C C . CYS A 1 93 ? 6.214 4.142 -11.368 1.00 83.94 93 CYS A C 1
ATOM 744 O O . CYS A 1 93 ? 7.147 3.938 -12.145 1.00 83.94 93 CYS A O 1
ATOM 746 N N . VAL A 1 94 ? 5.724 5.372 -11.165 1.00 85.19 94 VAL A N 1
ATOM 747 C CA . VAL A 1 94 ? 6.182 6.572 -11.892 1.00 85.19 94 VAL A CA 1
ATOM 748 C C . VAL A 1 94 ? 7.657 6.874 -11.620 1.00 85.19 94 VAL A C 1
ATOM 750 O O . VAL A 1 94 ? 8.423 7.109 -12.554 1.00 85.19 94 VAL A O 1
ATOM 753 N N . LYS A 1 95 ? 8.096 6.837 -10.355 1.00 87.50 95 LYS A N 1
ATOM 754 C CA . LYS A 1 95 ? 9.506 7.083 -10.004 1.00 87.50 95 LYS A CA 1
ATOM 755 C C . LYS A 1 95 ? 10.444 6.079 -10.671 1.00 87.50 95 LYS A C 1
ATOM 757 O O . LYS A 1 95 ? 11.518 6.466 -11.134 1.00 87.50 95 LYS A O 1
ATOM 762 N N . ARG A 1 96 ? 10.064 4.797 -10.721 1.00 87.44 96 ARG A N 1
ATOM 763 C CA . ARG A 1 96 ? 10.859 3.759 -11.392 1.00 87.44 96 ARG A CA 1
ATOM 764 C C . ARG A 1 96 ? 10.896 3.959 -12.905 1.00 87.44 96 ARG A C 1
ATOM 766 O O . ARG A 1 96 ? 11.981 3.848 -13.469 1.00 87.44 96 ARG A O 1
ATOM 773 N N . ALA A 1 97 ? 9.771 4.319 -13.525 1.00 86.75 97 ALA A N 1
ATOM 774 C CA . ALA A 1 97 ? 9.700 4.617 -14.956 1.00 86.75 97 ALA A CA 1
ATOM 775 C C . ALA A 1 97 ? 10.653 5.752 -15.354 1.00 86.75 97 ALA A C 1
ATOM 777 O O . ALA A 1 97 ? 11.506 5.560 -16.217 1.00 86.75 97 ALA A O 1
ATOM 778 N N . LEU A 1 98 ? 10.611 6.879 -14.636 1.00 86.56 98 LEU A N 1
ATOM 779 C CA . LEU A 1 98 ? 11.496 8.023 -14.890 1.00 86.56 98 LEU A CA 1
ATOM 780 C C . LEU A 1 98 ? 12.985 7.650 -14.786 1.00 86.56 98 LEU A C 1
ATOM 782 O O . LEU A 1 98 ? 13.802 8.055 -15.612 1.00 86.56 98 LEU A O 1
ATOM 786 N N . ARG A 1 99 ? 13.360 6.835 -13.790 1.00 87.31 99 ARG A N 1
ATOM 787 C CA . ARG A 1 99 ? 14.745 6.347 -13.650 1.00 87.31 99 ARG A CA 1
ATOM 788 C C . ARG A 1 99 ? 15.145 5.378 -14.763 1.00 87.31 99 ARG A C 1
ATOM 790 O O . ARG A 1 99 ? 16.325 5.320 -15.104 1.00 87.31 99 ARG A O 1
ATOM 797 N N . ALA A 1 100 ? 14.215 4.561 -15.253 1.00 87.12 100 ALA A N 1
ATOM 798 C CA . ALA A 1 100 ? 14.471 3.623 -16.341 1.00 87.12 100 ALA A CA 1
ATOM 799 C C . ALA A 1 100 ? 14.703 4.376 -17.656 1.00 87.12 100 ALA A C 1
ATOM 801 O O . ALA A 1 100 ? 15.703 4.126 -18.324 1.00 87.12 100 ALA A O 1
ATOM 802 N N . GLU A 1 101 ? 13.852 5.357 -17.968 1.00 86.56 101 GLU A N 1
ATOM 803 C CA . GLU A 1 101 ? 14.010 6.227 -19.137 1.00 86.56 101 GLU A CA 1
ATOM 804 C C . GLU A 1 101 ? 15.357 6.947 -19.137 1.00 86.56 101 GLU A C 1
ATOM 806 O O . GLU A 1 101 ? 16.094 6.877 -20.120 1.00 86.56 101 GLU A O 1
ATOM 811 N N . TYR A 1 102 ? 15.719 7.570 -18.012 1.00 87.56 102 TYR A N 1
ATOM 812 C CA . TYR A 1 102 ? 16.998 8.264 -17.877 1.00 87.56 102 TYR A CA 1
ATOM 813 C C . TYR A 1 102 ? 18.196 7.335 -18.123 1.00 87.56 102 TYR A C 1
ATOM 815 O O . TYR A 1 102 ? 19.102 7.672 -18.884 1.00 87.56 102 TYR A O 1
ATOM 823 N N . ARG A 1 103 ? 18.190 6.138 -17.520 1.00 85.94 103 ARG A N 1
ATOM 824 C CA . ARG A 1 103 ? 19.278 5.160 -17.680 1.00 85.94 103 ARG A CA 1
ATOM 825 C C . ARG A 1 103 ? 19.377 4.627 -19.107 1.00 85.94 103 ARG A C 1
ATOM 827 O O . ARG A 1 103 ? 20.480 4.513 -19.632 1.00 85.94 103 ARG A O 1
ATOM 834 N N . LEU A 1 104 ? 18.245 4.342 -19.749 1.00 85.94 104 LEU A N 1
ATOM 835 C CA . LEU A 1 104 ? 18.220 3.918 -21.151 1.00 85.94 104 LEU A CA 1
ATOM 836 C C . LEU A 1 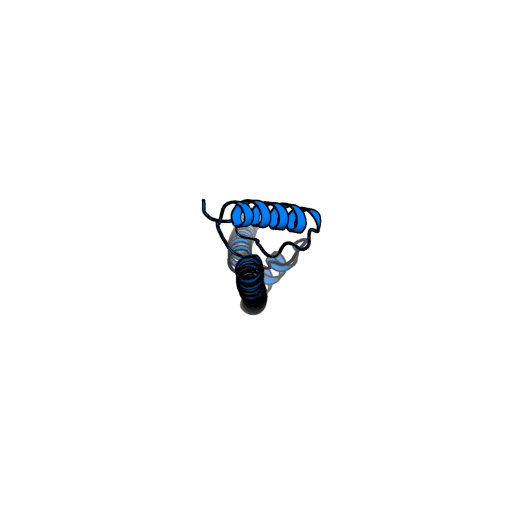104 ? 18.726 5.027 -22.082 1.00 85.94 104 LEU A C 1
ATOM 838 O O . LEU A 1 104 ? 19.457 4.741 -23.029 1.00 85.94 104 LEU A O 1
ATOM 842 N N . ALA A 1 105 ? 18.376 6.286 -21.809 1.00 86.88 105 ALA A N 1
ATOM 843 C CA . ALA A 1 105 ? 18.873 7.430 -22.567 1.00 86.88 105 ALA A CA 1
ATOM 844 C C . ALA A 1 105 ? 20.392 7.608 -22.409 1.00 86.88 105 ALA A C 1
ATOM 846 O O . ALA A 1 105 ? 21.085 7.771 -23.414 1.00 86.88 105 ALA A O 1
ATOM 847 N N . GLN A 1 106 ? 20.922 7.504 -21.184 1.00 87.00 106 GLN A N 1
ATOM 848 C CA . GLN A 1 106 ? 22.369 7.539 -20.940 1.00 87.00 106 GLN A CA 1
ATOM 849 C C . GLN A 1 106 ? 23.100 6.405 -21.662 1.00 87.00 106 GLN A C 1
ATOM 851 O O . GLN A 1 106 ? 24.044 6.669 -22.400 1.00 87.00 106 GLN A O 1
ATOM 856 N N . ALA A 1 107 ? 22.621 5.164 -21.538 1.00 85.38 107 ALA A N 1
ATOM 857 C CA . ALA A 1 107 ? 23.241 4.015 -22.195 1.00 85.38 107 ALA A CA 1
ATOM 858 C C . ALA A 1 107 ? 23.263 4.166 -23.726 1.00 85.38 107 ALA A C 1
ATOM 860 O O . ALA A 1 107 ? 24.246 3.813 -24.373 1.00 85.38 107 ALA A O 1
ATOM 861 N N . LYS A 1 108 ? 22.202 4.729 -24.325 1.00 85.31 108 LYS A N 1
ATOM 862 C CA . LYS A 1 108 ? 22.171 5.037 -25.765 1.00 85.31 108 LYS A CA 1
ATOM 863 C C . LYS A 1 108 ? 23.208 6.094 -26.147 1.00 85.31 108 LYS A C 1
ATOM 865 O O . LYS A 1 108 ? 23.875 5.925 -27.163 1.00 85.31 108 LYS A O 1
ATOM 870 N N . GLN A 1 109 ? 23.366 7.146 -25.344 1.00 85.81 109 GLN A N 1
ATOM 871 C CA . GLN A 1 109 ? 24.377 8.182 -25.580 1.00 85.81 109 GLN A CA 1
ATOM 872 C C . GLN A 1 109 ? 25.805 7.648 -25.436 1.00 85.81 109 GLN A C 1
ATOM 874 O O . GLN A 1 109 ? 26.652 7.953 -26.267 1.00 85.81 109 GLN A O 1
ATOM 879 N N . GLU A 1 110 ? 26.080 6.843 -24.411 1.00 84.25 110 GLU A N 1
ATOM 880 C CA . GLU A 1 110 ? 27.386 6.203 -24.215 1.00 84.25 110 GLU A CA 1
ATOM 881 C C . GLU A 1 110 ? 27.725 5.280 -25.383 1.00 84.25 110 GLU A C 1
ATOM 883 O O . GLU A 1 110 ? 28.818 5.348 -25.938 1.00 84.25 110 GLU A O 1
ATOM 888 N N . ARG A 1 111 ? 26.758 4.467 -25.817 1.00 79.62 111 ARG A N 1
ATOM 889 C CA . ARG A 1 111 ? 26.941 3.562 -26.950 1.00 79.62 111 ARG A CA 1
ATOM 890 C C . ARG A 1 111 ? 27.171 4.316 -28.260 1.00 79.62 111 ARG A C 1
ATOM 892 O O . ARG A 1 111 ? 27.984 3.870 -29.054 1.00 79.62 111 ARG A O 1
ATOM 899 N N . ALA A 1 112 ? 26.487 5.441 -28.477 1.00 80.50 112 ALA A N 1
ATOM 900 C CA . ALA A 1 112 ? 26.699 6.285 -29.653 1.00 80.50 112 ALA A CA 1
ATOM 901 C C . ALA A 1 112 ? 28.125 6.855 -29.697 1.00 80.50 112 ALA A C 1
ATOM 903 O O . ALA A 1 112 ? 28.762 6.794 -30.740 1.00 80.50 112 ALA A O 1
ATOM 904 N N . LYS A 1 113 ? 28.660 7.305 -28.553 1.00 81.06 113 LYS A N 1
ATOM 905 C CA . LYS A 1 113 ? 30.047 7.791 -28.451 1.00 81.06 113 LYS A CA 1
ATOM 906 C C . LYS A 1 113 ? 31.078 6.705 -28.765 1.00 81.06 113 LYS A C 1
ATOM 908 O O . LYS A 1 113 ? 32.056 6.982 -29.438 1.00 81.06 113 LYS A O 1
ATOM 913 N N . PHE A 1 114 ? 30.831 5.466 -28.337 1.00 73.56 114 PHE A N 1
ATOM 914 C CA . PHE A 1 114 ? 31.706 4.319 -28.622 1.00 73.56 114 PHE A CA 1
ATOM 915 C C . PHE A 1 114 ? 31.796 3.933 -30.108 1.00 73.56 114 PHE A C 1
ATOM 917 O O . PHE A 1 114 ? 32.698 3.187 -30.471 1.00 73.56 114 PHE A O 1
ATOM 924 N N . PHE A 1 115 ? 30.856 4.372 -30.949 1.00 64.62 115 PHE A N 1
ATOM 925 C CA . PHE A 1 115 ? 30.862 4.100 -32.392 1.00 64.62 115 PHE A CA 1
ATOM 926 C C . PHE A 1 115 ? 31.332 5.301 -33.234 1.00 64.62 115 PHE A C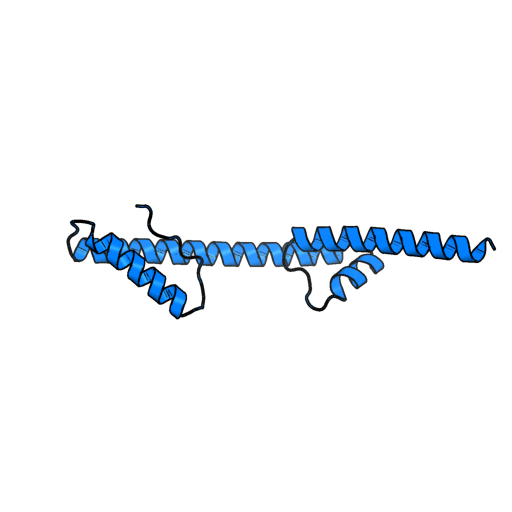 1
ATOM 928 O O . PHE A 1 115 ? 31.366 5.191 -34.458 1.00 64.62 115 PHE A O 1
ATOM 935 N N . GLU A 1 116 ? 31.665 6.432 -32.601 1.00 59.22 116 GLU A N 1
ATOM 936 C CA . GLU A 1 116 ? 32.219 7.630 -33.253 1.00 59.22 116 GLU A CA 1
ATOM 937 C C . GLU A 1 116 ? 33.748 7.777 -33.063 1.00 59.22 116 GLU A C 1
ATOM 939 O O . GLU A 1 116 ? 34.339 8.670 -33.673 1.00 59.22 116 GLU A O 1
ATOM 944 N N . GLU A 1 117 ? 34.386 6.903 -32.269 1.00 49.06 117 GLU A N 1
ATOM 945 C CA . GLU A 1 117 ? 35.854 6.725 -32.164 1.00 49.06 117 GLU A CA 1
ATOM 946 C C . GLU A 1 117 ? 36.365 5.625 -33.109 1.00 49.06 117 GLU A C 1
ATOM 948 O O . GLU A 1 117 ? 37.465 5.813 -33.682 1.00 49.06 117 GLU A O 1
#